Protein AF-A0A6N9PQD8-F1 (afdb_monomer_lite)

Sequence (83 aa):
MELMPDRTAESVVAALDRIERRFGSRLFRLIFRTITVDNGREFADVERLEPSALTKGKRTAQRFTIASHTAVTSGEAMKTKIK

Secondary structure (DSSP, 8-state):
----SS--HHHHHHHHHHHHHHH-HHHHHHH-S--EE-S-GGG--HHHHSB-SSSSSBSSSS--EE--SS---S---------

Foldseek 3Di:
DDDDPVLALVSVLVVVQVVCVVQPLVRQQVVCQEDEAEPRPSCPPQVSQQQHPHDRHGSYPDGHDYPDPPDDDDDDPDDDDDD

pLDDT: mean 70.4, std 19.07, range [27.12, 90.44]

Structure (mmCIF, N/CA/C/O backbone):
data_AF-A0A6N9PQD8-F1
#
_entry.id   AF-A0A6N9PQD8-F1
#
loop_
_atom_site.group_PDB
_atom_site.id
_atom_site.type_symbol
_atom_site.label_atom_id
_atom_site.label_alt_id
_atom_site.label_comp_id
_atom_site.label_asym_id
_atom_site.label_entity_id
_atom_site.label_seq_id
_atom_site.pdbx_PDB_ins_code
_atom_site.Cartn_x
_atom_site.Cartn_y
_atom_site.Cartn_z
_atom_site.occupancy
_atom_site.B_iso_or_equiv
_atom_site.auth_seq_id
_atom_site.auth_comp_id
_atom_site.auth_asym_id
_atom_site.auth_atom_id
_atom_site.pdbx_PDB_model_num
ATOM 1 N N . MET A 1 1 ? -8.777 -13.085 -11.143 1.00 47.59 1 MET A N 1
ATOM 2 C CA . MET A 1 1 ? -7.427 -12.566 -10.838 1.00 47.59 1 MET A CA 1
ATOM 3 C C . MET A 1 1 ? -7.185 -11.370 -11.734 1.00 47.59 1 MET A C 1
ATOM 5 O O . MET A 1 1 ? -7.544 -11.442 -12.901 1.00 47.59 1 MET A O 1
ATOM 9 N N . GLU A 1 2 ? -6.679 -10.267 -11.195 1.00 55.72 2 GLU A N 1
ATOM 10 C CA . GLU A 1 2 ? -6.410 -9.069 -11.991 1.00 55.72 2 GLU A CA 1
ATOM 11 C C . GLU A 1 2 ? -5.025 -9.210 -12.630 1.00 55.72 2 GLU A C 1
ATOM 13 O O . GLU A 1 2 ? -4.034 -9.316 -11.911 1.00 55.72 2 GLU A O 1
ATOM 18 N N . LEU A 1 3 ? -4.958 -9.315 -13.962 1.00 60.50 3 LEU A N 1
ATOM 19 C CA . LEU A 1 3 ? -3.679 -9.407 -14.669 1.00 60.50 3 LEU A CA 1
ATOM 20 C C . LEU A 1 3 ? -3.060 -8.012 -14.785 1.00 60.50 3 LEU A C 1
ATOM 22 O O . LEU A 1 3 ? -3.698 -7.086 -15.281 1.00 60.50 3 LEU A O 1
ATOM 26 N N . MET A 1 4 ? -1.802 -7.889 -14.367 1.00 68.75 4 MET A N 1
ATOM 27 C CA . MET A 1 4 ? -0.967 -6.715 -14.601 1.00 68.75 4 MET A CA 1
ATOM 28 C C . MET A 1 4 ? 0.065 -7.030 -15.694 1.00 68.75 4 MET A C 1
ATOM 30 O O . MET A 1 4 ? 1.073 -7.673 -15.392 1.00 68.75 4 MET A O 1
ATOM 34 N N . PRO A 1 5 ? -0.169 -6.619 -16.953 1.00 63.59 5 PRO A N 1
ATOM 35 C CA . PRO A 1 5 ? 0.724 -6.949 -18.063 1.00 63.59 5 PRO A CA 1
ATOM 36 C C . PRO A 1 5 ? 2.063 -6.206 -17.978 1.00 63.59 5 PRO A C 1
ATOM 38 O O . PRO A 1 5 ? 3.104 -6.792 -18.257 1.00 63.59 5 PRO A O 1
ATOM 41 N N . ASP A 1 6 ? 2.044 -4.956 -17.513 1.00 75.38 6 ASP A N 1
ATOM 42 C CA . ASP A 1 6 ? 3.196 -4.054 -17.630 1.00 75.38 6 ASP A CA 1
ATOM 43 C C . ASP A 1 6 ? 4.202 -4.192 -16.485 1.00 75.38 6 ASP A C 1
ATOM 45 O O . ASP A 1 6 ? 5.278 -3.603 -16.547 1.00 75.38 6 ASP A O 1
ATOM 49 N N . ARG A 1 7 ? 3.858 -4.976 -15.448 1.00 75.75 7 ARG A N 1
ATOM 50 C CA . ARG A 1 7 ? 4.689 -5.226 -14.259 1.00 75.75 7 ARG A CA 1
ATOM 51 C C . ARG A 1 7 ? 5.453 -3.964 -13.820 1.00 75.75 7 ARG A C 1
ATOM 53 O O . ARG A 1 7 ? 6.678 -3.941 -13.738 1.00 75.75 7 ARG A O 1
ATOM 60 N N . THR A 1 8 ? 4.717 -2.875 -13.595 1.00 83.69 8 THR A N 1
ATOM 61 C CA . THR A 1 8 ? 5.260 -1.603 -13.098 1.00 83.69 8 THR A CA 1
ATOM 62 C C . THR A 1 8 ? 4.729 -1.296 -11.705 1.00 83.69 8 THR A C 1
ATOM 64 O O . THR A 1 8 ? 3.619 -1.704 -11.357 1.00 83.69 8 THR A O 1
ATOM 67 N N . ALA A 1 9 ? 5.488 -0.522 -10.923 1.00 82.12 9 ALA A N 1
ATOM 68 C CA . ALA A 1 9 ? 5.059 -0.079 -9.595 1.00 82.12 9 ALA A CA 1
ATOM 69 C C . 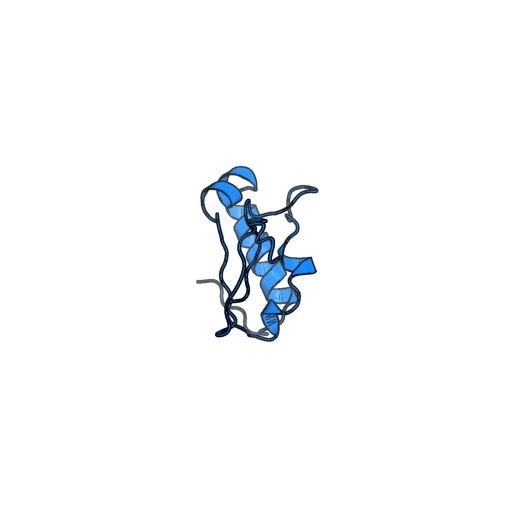ALA A 1 9 ? 3.755 0.729 -9.636 1.00 82.12 9 ALA A C 1
ATOM 71 O O . ALA A 1 9 ? 2.862 0.536 -8.816 1.00 82.12 9 ALA A O 1
ATOM 72 N N . GLU A 1 10 ? 3.592 1.567 -10.657 1.00 86.12 10 GLU A N 1
ATOM 73 C CA . GLU A 1 10 ? 2.366 2.338 -10.890 1.00 86.12 10 GLU A CA 1
ATOM 74 C C . GLU A 1 10 ? 1.155 1.429 -11.106 1.00 86.12 10 GLU A C 1
ATOM 76 O O . GLU A 1 10 ? 0.085 1.663 -10.543 1.00 86.12 10 GLU A O 1
ATOM 81 N N . SER A 1 11 ? 1.336 0.347 -11.864 1.00 85.62 11 SER A N 1
ATOM 82 C CA . SER A 1 11 ? 0.284 -0.642 -12.076 1.00 85.62 11 SER A CA 1
ATOM 83 C C . SER A 1 11 ? -0.074 -1.378 -10.781 1.00 85.62 11 SER A C 1
ATOM 85 O O . SER A 1 11 ? -1.255 -1.666 -10.573 1.00 85.62 11 SER A O 1
ATOM 87 N N . VAL A 1 12 ? 0.901 -1.632 -9.889 1.00 85.44 12 VAL A N 1
ATOM 88 C CA . VAL A 1 12 ? 0.661 -2.279 -8.582 1.00 85.44 12 VAL A CA 1
ATOM 89 C C . VAL A 1 12 ? -0.186 -1.362 -7.714 1.00 85.44 12 VAL A C 1
ATOM 91 O O . VAL A 1 12 ? -1.209 -1.791 -7.179 1.00 85.44 12 VAL A O 1
ATOM 94 N N . VAL A 1 13 ? 0.204 -0.090 -7.615 1.00 86.69 13 VAL A N 1
ATOM 95 C CA . VAL A 1 13 ? -0.540 0.925 -6.860 1.00 86.69 13 VAL A CA 1
ATOM 96 C C . VAL A 1 13 ? -1.965 1.036 -7.400 1.00 86.69 13 VAL A C 1
ATOM 98 O O . VAL A 1 13 ? -2.922 0.910 -6.639 1.00 86.69 13 VAL A O 1
ATOM 101 N N . ALA A 1 14 ? -2.129 1.156 -8.720 1.00 88.06 14 ALA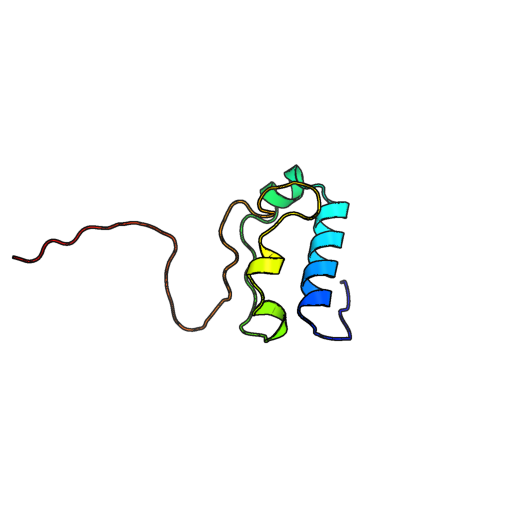 A N 1
ATOM 102 C CA . ALA A 1 14 ? -3.444 1.260 -9.344 1.00 88.06 14 ALA A CA 1
ATOM 103 C C . ALA A 1 14 ? -4.315 0.013 -9.106 1.00 88.06 14 ALA A C 1
ATOM 105 O O . ALA A 1 14 ? -5.521 0.133 -8.882 1.00 88.06 14 ALA A O 1
ATOM 106 N N . ALA A 1 15 ? -3.733 -1.189 -9.139 1.00 87.62 15 ALA A N 1
ATOM 107 C CA . ALA A 1 15 ? -4.448 -2.421 -8.816 1.00 87.62 15 ALA A CA 1
ATOM 108 C C . ALA A 1 15 ? -4.898 -2.439 -7.353 1.00 87.62 15 ALA A C 1
ATOM 110 O O . ALA A 1 15 ? -6.059 -2.738 -7.062 1.00 87.62 15 ALA A O 1
ATOM 111 N N . LEU A 1 16 ? -4.014 -2.056 -6.435 1.00 86.94 16 LEU A N 1
ATOM 112 C CA . LEU A 1 16 ? -4.320 -2.024 -5.014 1.00 86.94 16 LEU A CA 1
ATOM 113 C C . LEU A 1 16 ? -5.390 -0.972 -4.685 1.00 86.94 16 LEU A C 1
ATOM 115 O O . LEU A 1 16 ? -6.271 -1.231 -3.867 1.00 86.94 16 LEU A O 1
ATOM 119 N N . ASP A 1 17 ? -5.378 0.167 -5.376 1.00 89.38 17 ASP A N 1
ATOM 120 C CA . ASP A 1 17 ? -6.407 1.206 -5.280 1.00 89.38 17 ASP A CA 1
ATOM 121 C C . ASP A 1 17 ? -7.768 0.713 -5.780 1.00 89.38 17 ASP A C 1
ATOM 123 O O . ASP A 1 17 ? -8.799 0.999 -5.168 1.00 89.38 17 ASP A O 1
ATOM 127 N N . ARG A 1 18 ? -7.803 -0.049 -6.881 1.00 90.19 18 ARG A N 1
ATOM 128 C CA . ARG A 1 18 ? -9.047 -0.652 -7.388 1.00 90.19 18 ARG A CA 1
ATOM 129 C C . ARG A 1 18 ? -9.609 -1.673 -6.408 1.00 90.19 18 ARG A C 1
ATOM 131 O O . ARG A 1 18 ? -10.820 -1.691 -6.187 1.00 90.19 18 ARG A O 1
ATOM 138 N N . ILE A 1 19 ? -8.753 -2.487 -5.792 1.00 87.94 19 ILE A N 1
ATOM 139 C CA . ILE A 1 19 ? -9.168 -3.422 -4.742 1.00 87.94 19 ILE A CA 1
ATOM 140 C C . ILE A 1 19 ? -9.712 -2.637 -3.539 1.00 87.94 19 ILE A C 1
ATOM 142 O O . ILE A 1 19 ? -10.823 -2.914 -3.092 1.00 87.94 19 ILE A O 1
ATOM 146 N N . GLU A 1 20 ? -9.003 -1.613 -3.060 1.00 88.50 20 GLU A N 1
ATOM 147 C CA . GLU A 1 20 ? -9.465 -0.779 -1.943 1.00 88.50 20 GLU A CA 1
ATOM 148 C C . GLU A 1 20 ? -10.815 -0.109 -2.240 1.00 88.50 20 GLU A C 1
ATOM 150 O O . GLU A 1 20 ? -11.699 -0.112 -1.385 1.00 88.50 20 GLU A O 1
ATOM 155 N N . ARG A 1 21 ? -11.030 0.391 -3.463 1.00 90.44 21 ARG A N 1
ATOM 156 C CA . ARG A 1 21 ? -12.315 0.966 -3.902 1.00 90.44 21 ARG A CA 1
ATOM 157 C C . ARG A 1 21 ? -13.460 -0.047 -3.915 1.00 90.44 21 ARG A C 1
ATOM 159 O O . ARG A 1 21 ? -14.582 0.333 -3.601 1.00 90.44 21 ARG A O 1
ATOM 166 N N . ARG A 1 22 ? -13.196 -1.315 -4.251 1.00 89.12 22 ARG A N 1
ATOM 167 C CA . ARG A 1 22 ? -14.219 -2.380 -4.257 1.00 89.12 22 ARG A CA 1
ATOM 168 C C . ARG A 1 22 ? -14.677 -2.758 -2.847 1.00 89.12 22 ARG A C 1
ATOM 170 O O . ARG A 1 22 ? -15.858 -3.017 -2.652 1.00 89.12 22 ARG A O 1
ATOM 177 N N . PHE A 1 23 ? -13.763 -2.791 -1.878 1.00 85.69 23 PHE A N 1
ATOM 178 C CA . PHE A 1 23 ? -14.089 -3.165 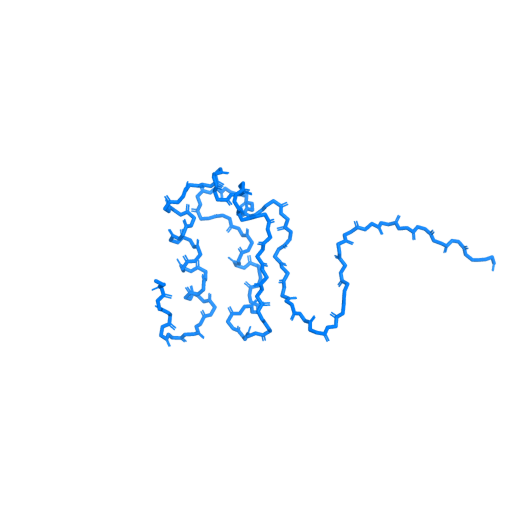-0.494 1.00 85.69 23 PHE A CA 1
ATOM 179 C C . PHE A 1 23 ? -14.457 -1.966 0.391 1.00 85.69 23 PHE A C 1
ATOM 181 O O . PHE A 1 23 ? -15.169 -2.121 1.381 1.00 85.69 23 PHE A O 1
ATOM 188 N N . GLY A 1 24 ? -13.972 -0.773 0.054 1.00 87.50 24 GLY A N 1
ATOM 189 C CA . GLY A 1 24 ? -13.994 0.393 0.927 1.00 87.50 24 GLY A CA 1
ATOM 190 C C . GLY A 1 24 ? -12.884 0.347 1.985 1.00 87.50 24 GLY A C 1
ATOM 191 O O . GLY A 1 24 ? -12.491 -0.715 2.470 1.00 87.50 24 GLY A O 1
ATOM 192 N N . SER A 1 25 ? -12.395 1.522 2.390 1.00 85.75 25 SER A N 1
ATOM 193 C CA . SER A 1 25 ? -11.206 1.670 3.250 1.00 85.75 25 SER A CA 1
ATOM 194 C C . SER A 1 25 ? -11.319 0.955 4.603 1.00 85.75 25 SER A C 1
ATOM 196 O O . SER A 1 25 ? -10.355 0.357 5.081 1.00 85.75 25 SER A O 1
ATOM 198 N N . ARG A 1 26 ? -12.508 0.971 5.222 1.00 85.88 26 ARG A N 1
ATOM 199 C CA . ARG A 1 26 ? -12.750 0.329 6.524 1.00 85.88 26 ARG A CA 1
ATOM 200 C C . ARG A 1 26 ? -12.646 -1.194 6.443 1.00 85.88 26 ARG A C 1
ATOM 202 O O . ARG A 1 26 ? -11.969 -1.798 7.272 1.00 85.88 26 ARG A O 1
ATOM 209 N N . LEU A 1 27 ? -13.320 -1.802 5.468 1.00 84.38 27 LEU A N 1
ATOM 210 C CA . LEU A 1 27 ? -13.337 -3.255 5.301 1.00 84.38 27 LEU A CA 1
ATOM 211 C C . LEU A 1 27 ? -11.992 -3.756 4.769 1.00 84.38 27 LEU A C 1
ATOM 213 O O . LEU A 1 27 ? -11.485 -4.765 5.252 1.00 84.38 27 LEU A O 1
ATOM 217 N N . PHE A 1 28 ? -11.371 -3.004 3.856 1.00 85.94 28 PHE A N 1
ATOM 218 C CA . PHE A 1 28 ? -10.035 -3.300 3.352 1.00 85.94 28 PHE A CA 1
ATOM 219 C C . PHE A 1 28 ? -9.024 -3.428 4.495 1.00 85.94 28 PHE A C 1
ATOM 221 O O . PHE A 1 28 ? -8.320 -4.427 4.581 1.00 85.94 28 PHE A O 1
ATOM 228 N N . ARG A 1 29 ? -9.008 -2.476 5.436 1.00 83.19 29 ARG A N 1
ATOM 229 C CA . ARG A 1 29 ? -8.092 -2.504 6.586 1.00 83.19 29 ARG A CA 1
ATOM 230 C C . ARG A 1 29 ? -8.348 -3.666 7.551 1.00 83.19 29 ARG A C 1
ATOM 232 O O . ARG A 1 29 ? -7.418 -4.122 8.214 1.00 83.19 29 ARG A O 1
ATOM 239 N N . LEU A 1 30 ? -9.597 -4.121 7.650 1.00 83.25 30 LEU A N 1
ATOM 240 C CA . LEU A 1 30 ? -9.978 -5.248 8.500 1.00 83.25 30 LEU A CA 1
ATOM 241 C C . LEU A 1 30 ? -9.522 -6.587 7.902 1.00 83.25 30 LEU A C 1
ATOM 243 O O . LEU A 1 30 ? -9.028 -7.441 8.633 1.00 83.25 30 LEU A O 1
ATOM 247 N N . ILE A 1 31 ? -9.670 -6.746 6.583 1.00 84.44 31 ILE A N 1
ATOM 248 C CA . ILE A 1 31 ? -9.315 -7.970 5.851 1.00 84.44 31 ILE A CA 1
ATOM 249 C C . ILE A 1 31 ? -7.802 -8.031 5.602 1.00 84.44 31 ILE A C 1
ATOM 251 O O . ILE A 1 31 ? -7.142 -9.008 5.951 1.00 84.44 31 ILE A O 1
ATOM 255 N N . PHE A 1 32 ? -7.233 -6.968 5.036 1.00 81.94 32 PHE A N 1
ATOM 256 C CA . PHE A 1 32 ? -5.827 -6.882 4.648 1.00 81.94 32 PHE A CA 1
ATOM 257 C C . PHE A 1 32 ? -5.005 -6.260 5.776 1.00 81.94 32 PHE A C 1
ATOM 259 O O . PHE A 1 32 ? -4.566 -5.109 5.721 1.00 81.94 32 PHE A O 1
ATOM 266 N N . ARG A 1 33 ? -4.811 -7.039 6.845 1.00 78.75 33 ARG A N 1
ATOM 267 C CA . ARG A 1 33 ? -4.037 -6.599 8.015 1.00 78.75 33 ARG A CA 1
ATOM 268 C C . ARG A 1 33 ? -2.555 -6.395 7.702 1.00 78.75 33 ARG A C 1
ATOM 270 O O . ARG A 1 33 ? -1.957 -5.482 8.267 1.00 78.75 33 ARG A O 1
ATOM 277 N N . THR A 1 34 ? -1.999 -7.223 6.823 1.00 75.75 34 THR A N 1
ATOM 278 C CA . THR A 1 34 ? -0.631 -7.157 6.293 1.00 75.75 34 THR A CA 1
ATOM 279 C C . THR A 1 34 ? -0.659 -7.517 4.814 1.00 75.75 34 THR A C 1
ATOM 281 O O . THR A 1 34 ? -1.476 -8.334 4.390 1.00 75.75 34 THR A O 1
ATOM 284 N N . ILE A 1 35 ? 0.238 -6.918 4.035 1.00 77.69 35 ILE A N 1
ATOM 285 C CA . ILE A 1 35 ? 0.454 -7.266 2.631 1.00 77.69 35 ILE A CA 1
ATOM 286 C C . ILE A 1 35 ? 1.937 -7.577 2.484 1.00 77.69 35 ILE A C 1
ATOM 288 O O . ILE A 1 35 ? 2.786 -6.741 2.803 1.00 77.69 35 ILE A O 1
ATOM 292 N N . THR A 1 36 ? 2.218 -8.805 2.061 1.00 78.50 36 THR A N 1
ATOM 293 C CA . THR A 1 36 ? 3.569 -9.314 1.847 1.00 78.50 36 THR A CA 1
ATOM 294 C C . THR A 1 36 ? 3.796 -9.426 0.353 1.00 78.50 36 THR A C 1
ATOM 296 O O . THR A 1 36 ? 3.010 -10.061 -0.348 1.00 78.50 36 THR A O 1
ATOM 299 N N . VAL A 1 37 ? 4.852 -8.778 -0.118 1.00 76.56 37 VAL A N 1
ATOM 300 C CA . VAL A 1 37 ? 5.238 -8.733 -1.531 1.00 76.56 37 VAL A CA 1
ATOM 301 C C . VAL A 1 37 ? 6.635 -9.319 -1.679 1.00 76.56 37 VAL A C 1
ATOM 303 O O . VAL A 1 37 ? 7.425 -9.262 -0.737 1.00 76.56 37 VAL A O 1
ATOM 306 N N . ASP A 1 38 ? 6.928 -9.927 -2.822 1.00 77.81 38 ASP A N 1
ATOM 307 C CA . ASP A 1 38 ? 8.290 -10.361 -3.131 1.00 77.81 38 ASP A CA 1
ATOM 308 C C . ASP A 1 38 ? 9.208 -9.145 -3.369 1.00 77.81 38 ASP A C 1
ATOM 310 O O . ASP A 1 38 ? 8.758 -8.000 -3.418 1.00 77.81 38 ASP A O 1
ATOM 314 N N . ASN A 1 39 ? 10.516 -9.378 -3.507 1.00 69.69 39 ASN A N 1
ATOM 315 C CA . ASN A 1 39 ? 11.493 -8.311 -3.777 1.00 69.69 39 ASN A CA 1
ATOM 316 C C . ASN A 1 39 ? 11.468 -7.833 -5.240 1.00 69.69 39 ASN A C 1
ATOM 318 O O . ASN A 1 39 ? 12.487 -7.372 -5.759 1.00 69.69 39 ASN A O 1
ATOM 322 N N . GLY A 1 40 ? 10.336 -7.980 -5.930 1.00 78.00 40 GLY A N 1
ATOM 323 C CA . GLY A 1 40 ? 10.147 -7.468 -7.275 1.00 78.00 40 GLY A CA 1
ATOM 324 C C . GLY A 1 40 ? 10.326 -5.953 -7.318 1.00 78.00 40 GLY A C 1
ATOM 325 O O . GLY A 1 40 ? 9.917 -5.213 -6.419 1.00 78.00 40 GLY A O 1
ATOM 326 N N . ARG A 1 41 ? 10.933 -5.465 -8.402 1.00 77.94 41 ARG A N 1
ATOM 327 C CA . ARG A 1 41 ? 11.120 -4.024 -8.639 1.00 77.94 41 ARG A CA 1
ATOM 328 C C . ARG A 1 41 ? 9.795 -3.259 -8.695 1.00 77.94 41 ARG A C 1
ATOM 330 O O . ARG A 1 41 ? 9.786 -2.052 -8.480 1.00 77.94 41 ARG A O 1
ATOM 337 N N . GLU A 1 42 ? 8.687 -3.945 -8.976 1.00 79.12 42 GLU A N 1
ATOM 338 C CA . GLU A 1 42 ? 7.343 -3.368 -8.969 1.00 79.12 42 GLU A CA 1
ATOM 339 C C . GLU A 1 42 ? 6.878 -2.981 -7.560 1.00 79.12 42 GLU A C 1
ATOM 341 O O . GLU A 1 42 ? 5.974 -2.166 -7.408 1.00 79.12 42 GLU A O 1
ATOM 346 N N . PHE A 1 43 ? 7.509 -3.531 -6.526 1.00 79.06 43 PHE A N 1
ATOM 347 C CA . PHE A 1 43 ? 7.157 -3.303 -5.128 1.00 79.06 43 PHE A CA 1
ATOM 348 C C . PHE A 1 43 ? 8.169 -2.430 -4.381 1.00 79.06 43 PHE A C 1
ATOM 350 O O . PHE A 1 43 ? 8.002 -2.181 -3.188 1.00 79.06 43 PHE A O 1
ATOM 357 N N . ALA A 1 44 ? 9.202 -1.938 -5.072 1.00 74.88 44 ALA A N 1
ATOM 358 C CA . ALA A 1 44 ? 10.237 -1.095 -4.478 1.00 74.88 44 ALA A CA 1
ATOM 359 C C . ALA A 1 44 ? 9.691 0.260 -3.982 1.00 74.88 44 ALA A C 1
ATOM 361 O O . ALA A 1 44 ? 10.233 0.837 -3.041 1.00 74.88 44 ALA A O 1
ATOM 362 N N . ASP A 1 45 ? 8.602 0.755 -4.581 1.00 79.75 45 ASP A N 1
ATOM 363 C CA . ASP A 1 45 ? 7.967 2.025 -4.214 1.00 79.75 45 ASP A CA 1
ATOM 364 C C . ASP A 1 45 ? 6.937 1.840 -3.084 1.00 79.75 45 ASP A C 1
ATOM 366 O O . ASP A 1 45 ? 5.719 1.946 -3.260 1.00 79.75 45 ASP A O 1
ATOM 370 N N . VAL A 1 46 ? 7.442 1.518 -1.890 1.00 76.25 46 VAL A N 1
ATOM 371 C CA . VAL A 1 46 ? 6.617 1.315 -0.686 1.00 76.25 46 VAL A CA 1
ATOM 372 C C . VAL A 1 46 ? 5.894 2.600 -0.275 1.00 76.25 46 VAL A C 1
ATOM 374 O O . VAL A 1 46 ? 4.778 2.543 0.246 1.00 76.25 46 VAL A O 1
ATOM 377 N N . GLU A 1 47 ? 6.491 3.764 -0.537 1.00 80.94 47 GLU A N 1
ATOM 378 C CA . GLU A 1 47 ? 5.907 5.062 -0.194 1.00 80.94 47 GLU A CA 1
ATOM 379 C C . GLU A 1 47 ? 4.599 5.317 -0.944 1.00 80.94 47 GLU A C 1
ATOM 381 O O . GLU A 1 47 ? 3.648 5.820 -0.346 1.00 80.94 47 GLU A O 1
ATOM 386 N N . ARG A 1 48 ? 4.505 4.908 -2.216 1.00 81.88 48 ARG A N 1
ATOM 387 C CA . ARG A 1 48 ? 3.247 4.980 -2.975 1.00 81.88 48 ARG A CA 1
ATOM 388 C C . ARG A 1 48 ? 2.248 3.874 -2.625 1.00 81.88 48 ARG A C 1
ATOM 390 O O . ARG A 1 48 ? 1.055 4.049 -2.868 1.00 81.88 48 ARG A O 1
ATOM 397 N N . LEU A 1 49 ? 2.693 2.767 -2.027 1.00 81.44 49 LEU A N 1
ATOM 398 C CA . LEU A 1 49 ? 1.830 1.647 -1.618 1.00 81.44 49 LEU A CA 1
ATOM 399 C C . LEU A 1 49 ? 1.177 1.836 -0.240 1.00 81.44 49 LEU A C 1
ATOM 401 O O . LEU A 1 49 ? 0.096 1.303 0.004 1.00 81.44 49 LEU A O 1
ATOM 405 N N . GLU A 1 50 ? 1.789 2.588 0.675 1.00 82.62 50 GLU A N 1
ATOM 406 C CA . GLU A 1 50 ? 1.230 2.826 2.014 1.00 82.62 50 GLU A CA 1
ATOM 407 C C . GLU A 1 50 ? -0.060 3.685 2.073 1.00 82.62 50 GLU A C 1
ATOM 409 O O . GLU A 1 50 ? -0.954 3.340 2.863 1.00 82.62 50 GLU A O 1
ATOM 414 N N . PRO A 1 51 ? -0.210 4.800 1.328 1.00 86.38 51 PRO A N 1
ATOM 415 C CA . PRO A 1 51 ? -1.363 5.688 1.472 1.00 86.38 51 PRO A CA 1
ATOM 416 C C . PRO A 1 51 ? -2.635 5.066 0.896 1.00 86.38 51 PRO A C 1
ATOM 418 O O . PRO A 1 51 ? -2.586 4.322 -0.074 1.00 86.38 51 PRO A O 1
ATOM 421 N N . SER A 1 52 ? -3.783 5.371 1.496 1.00 85.81 52 SER A N 1
ATOM 422 C CA . SER A 1 52 ? -5.114 4.973 1.028 1.00 85.81 52 SER A CA 1
ATOM 423 C C . SER A 1 52 ? -5.558 5.814 -0.163 1.00 85.81 52 SER A C 1
ATOM 425 O O . SER A 1 52 ? -5.397 7.031 -0.168 1.00 85.81 52 SER A O 1
ATOM 427 N N . ALA A 1 53 ? -6.202 5.179 -1.141 1.00 87.19 53 ALA A N 1
ATOM 428 C CA . ALA A 1 53 ? -6.799 5.873 -2.282 1.00 87.19 53 ALA A CA 1
ATOM 429 C C . ALA A 1 53 ? -8.110 6.597 -1.928 1.00 87.19 53 ALA A C 1
ATOM 431 O O . ALA A 1 53 ? -8.605 7.413 -2.706 1.00 87.19 53 ALA A O 1
ATOM 432 N N . LEU A 1 54 ? -8.706 6.262 -0.780 1.00 85.8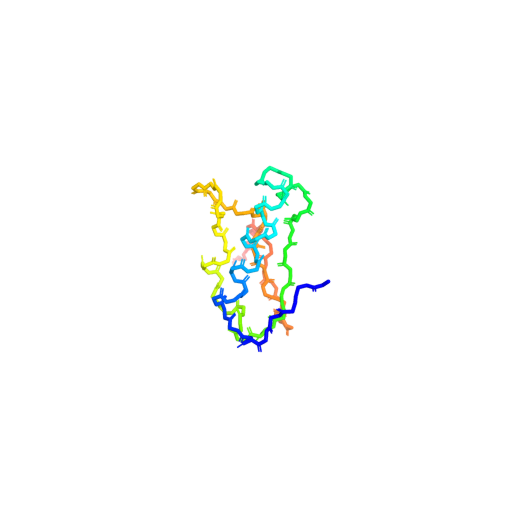8 54 LEU A N 1
ATOM 433 C CA . LEU A 1 54 ? -10.014 6.756 -0.340 1.00 85.88 54 LEU A CA 1
ATOM 434 C C . LEU A 1 54 ? -9.929 7.715 0.851 1.00 85.88 54 LEU A C 1
ATOM 436 O O . LEU A 1 54 ? -10.896 8.415 1.148 1.00 85.88 54 LEU A O 1
ATOM 440 N N . THR A 1 55 ? -8.811 7.726 1.578 1.00 87.44 55 THR A N 1
ATOM 441 C CA . THR A 1 55 ? -8.648 8.510 2.809 1.00 87.44 55 THR A CA 1
ATOM 442 C C . THR A 1 55 ? -7.270 9.159 2.857 1.00 87.44 55 THR A C 1
ATOM 444 O O . THR A 1 55 ? -6.332 8.669 2.247 1.00 87.44 55 THR A O 1
ATOM 447 N N . LYS A 1 56 ? -7.102 10.224 3.651 1.00 83.50 56 LYS A N 1
ATOM 448 C CA . LYS A 1 56 ? -5.791 10.875 3.856 1.00 83.50 56 LYS A CA 1
ATOM 449 C C . LYS A 1 56 ? -4.806 10.048 4.710 1.00 83.50 56 LYS A C 1
ATOM 451 O O . LYS A 1 56 ? -3.763 10.561 5.099 1.00 83.50 56 LYS A O 1
ATOM 456 N N . GLY A 1 57 ? -5.158 8.812 5.074 1.00 83.88 57 GLY A N 1
ATOM 457 C CA . GLY A 1 57 ? -4.377 7.943 5.958 1.00 83.88 57 GLY A CA 1
ATOM 458 C C . GLY A 1 57 ? -3.797 6.725 5.240 1.00 83.88 57 GLY A C 1
ATOM 459 O O . GLY A 1 57 ? -3.877 6.606 4.023 1.00 83.88 57 GLY A O 1
ATOM 460 N N . LYS A 1 58 ? -3.233 5.785 6.004 1.00 82.88 58 LYS A N 1
ATOM 461 C CA . LYS A 1 58 ? -2.678 4.531 5.464 1.00 82.88 58 LYS A CA 1
ATOM 462 C C . LYS A 1 58 ? -3.776 3.537 5.069 1.00 82.88 58 LYS A C 1
ATOM 464 O O . LYS A 1 58 ? -4.814 3.474 5.737 1.00 82.88 58 LYS A O 1
ATOM 469 N N . ARG A 1 59 ? -3.559 2.731 4.023 1.00 82.69 59 ARG A N 1
ATOM 470 C CA . ARG A 1 59 ? -4.532 1.704 3.591 1.00 82.69 59 ARG A CA 1
ATOM 471 C C . ARG A 1 59 ? -4.590 0.503 4.542 1.00 82.69 59 ARG A C 1
ATOM 473 O O . ARG A 1 59 ? -5.680 0.059 4.898 1.00 82.69 59 ARG A O 1
ATOM 480 N N . THR A 1 60 ? -3.446 0.039 5.044 1.00 74.50 60 THR A N 1
ATOM 481 C CA . THR A 1 60 ? -3.345 -1.069 6.012 1.00 74.50 60 THR A CA 1
ATOM 482 C C . THR A 1 60 ? -3.129 -0.576 7.444 1.00 74.50 60 THR A C 1
ATOM 484 O O . THR A 1 60 ? -2.640 0.529 7.682 1.00 74.50 60 THR A O 1
ATOM 487 N N . ALA A 1 61 ? -3.511 -1.407 8.421 1.00 61.84 61 ALA A N 1
ATOM 488 C CA . ALA A 1 61 ? -3.280 -1.130 9.841 1.00 61.84 61 ALA A CA 1
ATOM 489 C C . ALA A 1 61 ? -1.822 -1.380 10.261 1.00 61.84 61 ALA A C 1
ATOM 491 O O . ALA A 1 61 ? -1.348 -0.775 11.217 1.00 61.84 61 ALA A O 1
ATOM 492 N N . GLN A 1 62 ? -1.120 -2.271 9.556 1.00 61.47 62 GLN A N 1
ATOM 493 C CA . GLN A 1 62 ? 0.275 -2.623 9.818 1.00 61.47 62 GLN A CA 1
ATOM 494 C C . GLN A 1 62 ? 1.127 -2.377 8.567 1.00 61.47 62 GLN A C 1
ATOM 496 O O . GLN A 1 62 ? 0.606 -2.309 7.449 1.00 61.47 62 GLN A O 1
ATOM 501 N N . ARG A 1 63 ? 2.434 -2.200 8.788 1.00 57.28 63 ARG A N 1
ATOM 502 C CA . ARG A 1 63 ? 3.445 -1.824 7.790 1.00 57.28 63 ARG A CA 1
ATOM 503 C C . ARG A 1 63 ? 3.402 -2.747 6.563 1.00 57.28 63 ARG A C 1
ATOM 505 O O . ARG A 1 63 ? 3.358 -3.969 6.706 1.00 57.28 63 ARG A O 1
ATOM 512 N N . PHE A 1 64 ? 3.463 -2.157 5.370 1.00 62.16 64 PHE A N 1
ATOM 513 C CA . PHE A 1 64 ? 3.781 -2.893 4.146 1.00 62.16 64 PHE A CA 1
ATOM 514 C C . PHE A 1 64 ? 5.183 -3.489 4.295 1.00 62.16 64 PHE A C 1
ATOM 516 O O . PHE A 1 64 ? 6.124 -2.759 4.598 1.00 62.16 64 PHE A O 1
ATOM 523 N N . THR A 1 65 ? 5.319 -4.805 4.142 1.00 53.62 65 THR A N 1
ATOM 524 C CA . THR A 1 65 ? 6.613 -5.478 4.307 1.00 53.62 65 THR A CA 1
ATOM 525 C C . THR A 1 65 ? 6.941 -6.212 3.020 1.00 53.62 65 THR A C 1
ATOM 527 O O . THR A 1 65 ? 6.226 -7.133 2.624 1.00 53.62 65 THR A O 1
ATOM 530 N N . ILE A 1 66 ? 8.020 -5.794 2.365 1.00 56.25 66 ILE A N 1
ATOM 531 C CA . ILE A 1 66 ? 8.644 -6.584 1.309 1.00 56.25 66 ILE A CA 1
ATOM 532 C C . ILE A 1 66 ? 9.290 -7.783 2.009 1.00 56.25 66 ILE A C 1
ATOM 534 O O . ILE A 1 66 ? 10.067 -7.603 2.948 1.00 56.25 66 ILE A O 1
ATOM 538 N N . ALA A 1 67 ? 8.925 -9.003 1.619 1.00 51.31 67 ALA A N 1
ATOM 539 C CA . ALA A 1 67 ? 9.570 -10.214 2.104 1.00 51.31 67 ALA A CA 1
ATOM 540 C C . ALA A 1 67 ? 10.966 -10.328 1.482 1.00 51.31 67 ALA A C 1
ATOM 542 O O 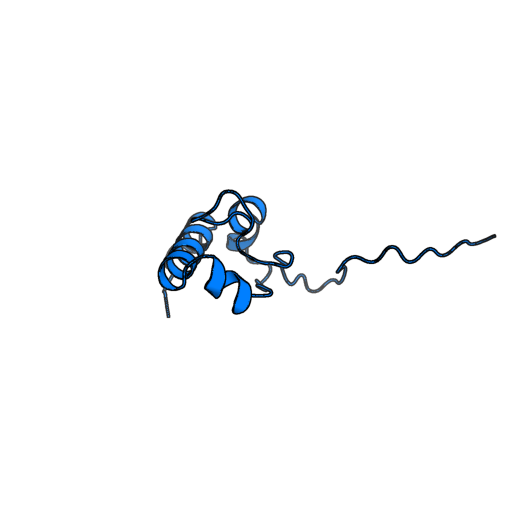. ALA A 1 67 ? 11.216 -11.118 0.573 1.00 51.31 67 ALA A O 1
ATOM 543 N N . SER A 1 68 ? 11.904 -9.536 1.988 1.00 45.25 68 SER A N 1
ATOM 544 C CA . SER A 1 68 ? 13.326 -9.824 1.871 1.00 45.25 68 SER A CA 1
ATOM 545 C C . SER A 1 68 ? 13.575 -11.168 2.551 1.00 45.25 68 SER A C 1
ATOM 547 O O . SER A 1 68 ? 13.203 -11.356 3.711 1.00 45.25 68 SER A O 1
ATOM 549 N N . HIS A 1 69 ? 14.223 -12.117 1.875 1.00 42.75 69 HIS A N 1
ATOM 550 C CA . HIS A 1 69 ? 14.846 -13.256 2.556 1.00 42.75 69 HIS A CA 1
ATOM 551 C C . HIS A 1 69 ? 16.087 -12.769 3.324 1.00 42.75 69 HIS A C 1
ATOM 553 O O . HIS A 1 69 ? 17.205 -13.173 3.040 1.00 42.75 69 HIS A O 1
ATOM 559 N N . THR A 1 70 ? 15.882 -11.854 4.265 1.00 35.88 70 THR A N 1
ATOM 560 C CA . THR A 1 70 ? 16.807 -11.394 5.299 1.00 35.88 70 THR A CA 1
ATOM 561 C C . THR A 1 70 ? 15.957 -10.575 6.266 1.00 35.88 70 THR A C 1
ATOM 563 O O . THR A 1 70 ? 15.243 -9.660 5.873 1.00 35.88 70 THR A O 1
ATOM 566 N N . ALA A 1 71 ? 15.946 -11.028 7.514 1.00 38.22 71 ALA A N 1
ATOM 567 C CA . ALA A 1 71 ? 14.945 -10.754 8.536 1.00 38.22 71 ALA A CA 1
ATOM 568 C C . ALA A 1 71 ? 14.793 -9.278 8.976 1.00 38.22 71 ALA A C 1
ATOM 570 O O . ALA A 1 71 ? 15.596 -8.422 8.623 1.00 38.22 71 ALA A O 1
ATOM 571 N N . VAL A 1 72 ? 13.824 -9.100 9.893 1.00 39.84 72 VAL A N 1
ATOM 572 C CA . VAL A 1 72 ? 13.615 -8.029 10.898 1.00 39.84 72 VAL A CA 1
ATOM 573 C C . VAL A 1 72 ? 13.100 -6.665 10.395 1.00 39.84 72 VAL A C 1
ATOM 575 O O . VAL A 1 72 ? 13.571 -6.138 9.405 1.00 39.84 72 VAL A O 1
ATOM 578 N N . THR A 1 73 ? 12.107 -6.008 11.009 1.00 34.97 73 THR A N 1
ATOM 579 C CA . THR A 1 73 ? 11.568 -6.079 12.381 1.00 34.97 73 THR A CA 1
ATOM 580 C C . THR A 1 73 ? 10.146 -5.495 1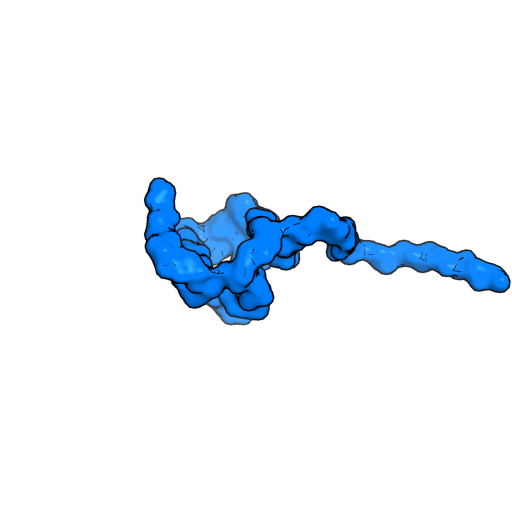2.404 1.00 34.97 73 THR A C 1
ATOM 582 O O . THR A 1 73 ? 9.917 -4.376 11.943 1.00 34.97 73 THR A O 1
ATOM 585 N N . SER A 1 74 ? 9.203 -6.208 13.028 1.00 38.16 74 SER A N 1
ATOM 586 C CA . SER A 1 74 ? 8.095 -5.551 13.731 1.00 38.16 74 SER A CA 1
ATOM 587 C C . SER A 1 74 ? 8.679 -4.882 14.978 1.00 38.16 74 SER A C 1
ATOM 589 O O . SER A 1 74 ? 9.618 -5.411 15.576 1.00 38.16 74 SER A O 1
ATOM 591 N N . GLY A 1 75 ? 8.192 -3.693 15.317 1.00 44.66 75 GLY A N 1
ATOM 592 C CA . GLY A 1 75 ? 8.758 -2.882 16.386 1.00 44.66 75 GLY A CA 1
ATOM 593 C C . GLY A 1 75 ? 8.619 -3.528 17.761 1.00 44.66 75 GLY A C 1
ATOM 594 O O . GLY A 1 75 ? 7.515 -3.855 18.166 1.00 44.66 75 GLY A O 1
ATOM 595 N N . GLU A 1 76 ? 9.726 -3.607 18.497 1.00 30.55 76 GLU A N 1
ATOM 596 C CA . GLU A 1 76 ? 9.723 -3.461 19.949 1.00 30.55 76 GLU A CA 1
ATOM 597 C C . GLU A 1 76 ? 11.120 -3.041 20.412 1.00 30.55 76 GLU A C 1
ATOM 599 O O . GLU A 1 76 ? 12.128 -3.694 20.139 1.00 30.55 76 GLU A O 1
ATOM 604 N N . ALA A 1 77 ? 11.182 -1.899 21.088 1.00 37.06 77 ALA A N 1
ATOM 605 C CA . ALA A 1 77 ? 12.358 -1.449 21.801 1.00 37.06 77 ALA A CA 1
ATOM 606 C C . ALA A 1 77 ? 12.592 -2.374 23.005 1.00 37.06 77 ALA A C 1
ATOM 608 O O . ALA A 1 77 ? 12.113 -2.089 24.099 1.00 37.06 77 ALA A O 1
ATOM 609 N N . MET A 1 78 ? 13.346 -3.463 22.836 1.00 32.03 78 MET A N 1
ATOM 610 C CA . MET A 1 78 ? 13.858 -4.221 23.977 1.00 32.03 78 MET A CA 1
ATOM 611 C C . MET A 1 78 ? 15.277 -3.752 24.301 1.00 32.03 78 MET A C 1
ATOM 613 O O . MET A 1 78 ? 16.250 -4.076 23.626 1.00 32.03 78 MET A O 1
ATOM 617 N N . LYS A 1 79 ? 15.362 -2.926 25.349 1.00 38.88 79 LYS A N 1
ATOM 618 C CA . LYS A 1 79 ? 16.597 -2.538 26.036 1.00 38.88 79 LYS A CA 1
ATOM 619 C C . LYS A 1 79 ? 17.452 -3.782 26.297 1.00 38.88 79 LYS A C 1
ATOM 621 O O . LYS A 1 79 ? 16.984 -4.726 26.927 1.00 38.88 79 LYS A O 1
ATOM 626 N N . THR A 1 80 ? 18.740 -3.731 25.979 1.00 27.12 80 THR A N 1
ATOM 627 C CA . THR A 1 80 ? 19.720 -4.529 26.722 1.00 27.12 80 THR A CA 1
ATOM 628 C C . THR A 1 80 ? 20.935 -3.668 27.017 1.00 27.12 80 THR A C 1
ATOM 630 O O . THR A 1 80 ? 21.743 -3.331 26.161 1.00 27.12 80 THR A O 1
ATOM 633 N N . LYS A 1 81 ? 20.965 -3.243 28.277 1.00 36.22 81 LYS A N 1
ATOM 634 C CA . LYS A 1 81 ? 22.072 -2.613 28.981 1.00 36.22 81 LYS A CA 1
ATOM 635 C C . LYS A 1 81 ? 23.200 -3.644 29.045 1.00 36.22 81 LYS A C 1
ATOM 637 O O . LYS A 1 81 ? 22.963 -4.733 29.562 1.00 36.22 81 LYS A O 1
ATOM 642 N N . ILE A 1 82 ? 24.390 -3.318 28.554 1.00 33.00 82 ILE A N 1
ATOM 643 C CA . ILE A 1 82 ? 25.598 -4.075 28.889 1.00 33.00 82 ILE A CA 1
ATOM 644 C C . ILE A 1 82 ? 26.595 -3.091 29.495 1.00 33.00 82 ILE A C 1
ATOM 646 O O . ILE A 1 82 ? 26.660 -1.927 29.107 1.00 33.00 82 ILE A O 1
ATOM 650 N N . LYS A 1 83 ? 27.182 -3.590 30.573 1.00 34.88 83 LYS A N 1
ATOM 651 C CA . LYS A 1 83 ? 27.882 -2.936 31.668 1.00 34.88 83 LYS A CA 1
ATOM 652 C C . LYS A 1 83 ? 29.233 -2.369 31.253 1.00 34.88 83 LYS A C 1
ATOM 654 O O . LYS A 1 83 ? 29.854 -2.980 30.359 1.00 34.88 83 LYS A O 1
#

Radius of gyration: 15.36 Å; chains: 1; bounding box: 42×24×50 Å